Protein AF-A0A659UNL6-F1 (afdb_monomer_lite)

Foldseek 3Di:
DQKDFLQRLQVLLVVLADEAQWDWDRDPDNKIWIFGQAWAFKAFDVVLQVQLCVLDVQWHKDADDGRDTDGHGHTGMMIGRNDRIDHVVSSVSNSVSNNPHHGMYGDHDDDDDDDDDDDDDPPDDPVVD

Radius of gyration: 20.79 Å; chains: 1; bounding box: 42×23×72 Å

pLDDT: mean 93.24, std 6.54, range [58.19, 98.62]

Sequence (129 aa):
SDDLGEDAAAQTIAQSMTFGGIEARTAATGRFNLHAKAAGIFTVKAAVIDAINAVDPAITIATLAQHAAVEKGQMVATVKIIPFAVASSLVDAVMKICAGGEIFAVNAYRPVRVGVIQTVLPGTKPGVL

Structure (mmCIF, N/CA/C/O backbone):
data_AF-A0A659UNL6-F1
#
_entry.id   AF-A0A659UNL6-F1
#
loop_
_atom_site.group_PDB
_atom_site.id
_atom_site.type_symbol
_atom_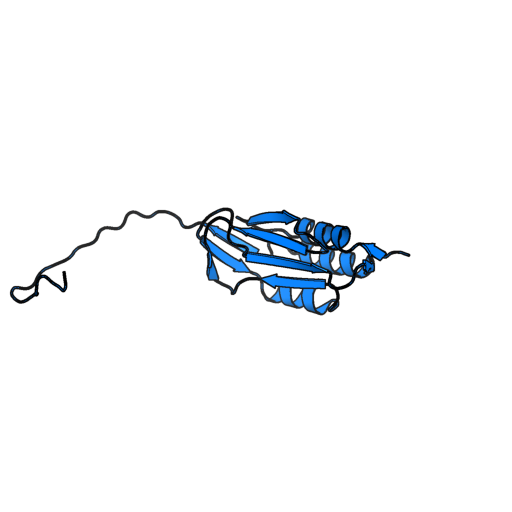site.label_atom_id
_atom_site.label_alt_id
_atom_site.label_comp_id
_atom_site.label_asym_id
_atom_site.label_entity_id
_atom_site.label_seq_id
_atom_site.pdbx_PDB_ins_code
_atom_site.Cartn_x
_atom_site.Cartn_y
_atom_site.Cartn_z
_atom_site.occupancy
_atom_site.B_iso_or_equiv
_atom_site.auth_seq_id
_atom_site.auth_comp_id
_atom_site.auth_asym_id
_atom_site.auth_atom_id
_atom_site.pdbx_PDB_model_num
ATOM 1 N N . SER A 1 1 ? 17.529 3.635 -26.234 1.00 58.19 1 SER A N 1
ATOM 2 C CA . SER A 1 1 ? 17.264 2.967 -24.950 1.00 58.19 1 SER A CA 1
ATOM 3 C C . SER A 1 1 ? 15.801 3.157 -24.664 1.00 58.19 1 SER A C 1
ATOM 5 O O . SER A 1 1 ? 15.390 4.310 -24.635 1.00 58.19 1 SER A O 1
ATOM 7 N N . ASP A 1 2 ? 15.047 2.075 -24.492 1.00 84.19 2 ASP A N 1
ATOM 8 C CA . ASP A 1 2 ? 13.631 2.111 -24.081 1.00 84.19 2 ASP A CA 1
ATOM 9 C C . ASP A 1 2 ? 13.505 2.010 -22.549 1.00 84.19 2 ASP A C 1
ATOM 11 O O . ASP A 1 2 ? 12.562 1.424 -22.015 1.00 84.19 2 ASP A O 1
ATOM 15 N N . ASP A 1 3 ? 14.484 2.550 -21.823 1.00 90.25 3 ASP A N 1
ATOM 16 C CA . ASP A 1 3 ? 14.513 2.525 -20.365 1.00 90.25 3 ASP A CA 1
ATOM 17 C C . ASP A 1 3 ? 13.831 3.772 -19.805 1.00 90.25 3 ASP A C 1
ATOM 19 O O . ASP A 1 3 ? 14.073 4.895 -20.257 1.00 90.25 3 ASP A O 1
ATOM 23 N N . LEU A 1 4 ? 12.998 3.571 -18.791 1.00 92.62 4 LEU A N 1
ATOM 24 C CA . LEU A 1 4 ? 12.401 4.631 -17.993 1.00 92.62 4 LEU A CA 1
ATOM 25 C C . LEU A 1 4 ? 13.270 4.878 -16.767 1.00 92.62 4 LEU A C 1
ATOM 27 O O . LEU A 1 4 ? 13.635 3.939 -16.060 1.00 92.62 4 LEU A O 1
ATOM 31 N N . GLY A 1 5 ? 13.559 6.149 -16.488 1.00 93.81 5 GLY A N 1
ATOM 32 C CA . GLY A 1 5 ? 14.188 6.539 -15.228 1.00 93.81 5 GLY A CA 1
ATOM 33 C C . GLY A 1 5 ? 13.329 6.136 -14.026 1.00 93.81 5 GLY A C 1
ATOM 34 O O . GLY A 1 5 ? 12.099 6.107 -14.117 1.00 93.81 5 GLY A O 1
ATOM 35 N N . GLU A 1 6 ? 13.975 5.845 -12.900 1.00 93.88 6 GLU A N 1
ATOM 36 C CA . GLU A 1 6 ? 13.346 5.303 -11.688 1.00 93.88 6 GLU A CA 1
ATOM 37 C C . GLU A 1 6 ? 12.124 6.098 -11.206 1.00 93.88 6 GLU A C 1
ATOM 39 O O . GLU A 1 6 ? 11.096 5.510 -10.874 1.00 93.88 6 GLU A O 1
ATOM 44 N N . ASP A 1 7 ? 12.193 7.430 -11.226 1.00 92.25 7 ASP A N 1
ATOM 45 C CA . ASP A 1 7 ? 11.098 8.292 -10.776 1.00 92.25 7 ASP A CA 1
ATOM 46 C C . ASP A 1 7 ? 9.894 8.204 -11.720 1.00 92.25 7 ASP A C 1
ATOM 48 O O . ASP A 1 7 ? 8.751 8.090 -11.271 1.00 92.25 7 ASP A O 1
ATOM 52 N N . ALA A 1 8 ? 10.154 8.201 -13.031 1.00 92.31 8 ALA A N 1
ATOM 53 C CA . ALA A 1 8 ? 9.118 8.082 -14.048 1.00 92.31 8 ALA A CA 1
ATOM 54 C C . ALA A 1 8 ? 8.445 6.706 -13.973 1.00 92.31 8 ALA A C 1
ATOM 56 O O . ALA A 1 8 ? 7.220 6.623 -13.934 1.00 92.31 8 ALA A O 1
ATOM 57 N N . ALA A 1 9 ? 9.230 5.632 -13.862 1.00 94.06 9 ALA A N 1
ATOM 58 C CA . ALA A 1 9 ? 8.706 4.279 -13.721 1.00 94.06 9 ALA A CA 1
ATOM 59 C C . ALA A 1 9 ? 7.881 4.110 -12.431 1.00 94.06 9 ALA A C 1
ATOM 61 O O . ALA A 1 9 ? 6.760 3.598 -12.485 1.00 94.06 9 ALA A O 1
ATOM 62 N N . ALA A 1 10 ? 8.377 4.590 -11.283 1.00 93.06 10 ALA A N 1
ATOM 63 C CA . ALA A 1 10 ? 7.652 4.526 -10.012 1.00 93.06 10 ALA A CA 1
ATOM 64 C C . ALA A 1 10 ? 6.315 5.279 -10.085 1.00 93.06 10 ALA A C 1
ATOM 66 O O . ALA A 1 10 ? 5.283 4.769 -9.639 1.00 93.06 10 ALA A O 1
ATOM 67 N N . GLN A 1 11 ? 6.328 6.480 -10.672 1.00 91.62 11 GLN A N 1
ATOM 68 C CA . GLN A 1 11 ? 5.140 7.307 -10.846 1.00 91.62 11 GLN A CA 1
ATOM 69 C C . GLN A 1 11 ? 4.117 6.640 -11.770 1.00 91.62 11 GLN A C 1
ATOM 71 O O . GLN A 1 11 ? 2.944 6.553 -11.404 1.00 91.62 11 GLN A O 1
ATOM 76 N N . THR A 1 12 ? 4.542 6.142 -12.932 1.00 93.44 12 THR A N 1
ATOM 77 C CA . THR A 1 12 ? 3.663 5.468 -13.898 1.00 93.44 12 THR A CA 1
ATOM 78 C C . THR A 1 12 ? 2.994 4.242 -13.282 1.00 93.44 12 THR A C 1
ATOM 80 O O . THR A 1 12 ? 1.774 4.085 -13.378 1.00 93.44 12 THR A O 1
ATOM 83 N N . ILE A 1 13 ? 3.760 3.408 -12.575 1.00 94.19 13 ILE A N 1
ATOM 84 C CA . ILE A 1 13 ? 3.222 2.235 -11.880 1.00 94.19 13 ILE A CA 1
ATOM 85 C C . ILE A 1 13 ? 2.203 2.662 -10.826 1.00 94.19 13 ILE A C 1
ATOM 87 O O . ILE A 1 13 ? 1.079 2.163 -10.835 1.00 94.19 13 ILE A O 1
ATOM 91 N N . ALA A 1 14 ? 2.546 3.614 -9.959 1.00 90.62 14 ALA A N 1
ATOM 92 C CA . ALA A 1 14 ? 1.646 4.056 -8.900 1.00 90.62 14 ALA A CA 1
ATOM 93 C C . ALA A 1 14 ? 0.346 4.678 -9.436 1.00 90.62 14 ALA A C 1
ATOM 95 O O . ALA A 1 14 ? -0.715 4.467 -8.853 1.00 90.62 14 ALA A O 1
ATOM 96 N N . GLN A 1 15 ? 0.405 5.405 -10.555 1.00 89.88 15 GLN A N 1
ATOM 97 C CA . GLN A 1 15 ? -0.773 5.988 -11.207 1.00 89.88 15 GLN A CA 1
ATOM 98 C C . GLN A 1 15 ? -1.673 4.942 -11.875 1.00 89.88 15 GLN A C 1
ATOM 100 O O . GLN A 1 15 ? -2.871 5.177 -12.010 1.00 89.88 15 GLN A O 1
ATOM 105 N N . SER A 1 16 ? -1.124 3.790 -12.271 1.00 92.38 16 SER A N 1
ATOM 106 C CA . SER A 1 16 ? -1.915 2.678 -12.816 1.00 92.38 16 SER A CA 1
ATOM 107 C C . SER A 1 16 ? -2.702 1.909 -11.746 1.00 92.38 16 SER A C 1
ATOM 109 O O . SER A 1 16 ? -3.639 1.181 -12.069 1.00 92.38 16 SER A O 1
ATOM 111 N N . MET A 1 17 ? -2.334 2.054 -10.470 1.00 93.12 17 MET A N 1
ATOM 112 C CA . MET A 1 17 ? -2.978 1.345 -9.368 1.00 93.12 17 MET A CA 1
ATOM 113 C C . MET A 1 17 ? -4.311 1.985 -8.998 1.00 93.12 17 MET A C 1
ATOM 115 O O . MET A 1 17 ? -4.414 3.194 -8.806 1.00 93.12 17 MET A O 1
ATOM 119 N N . THR A 1 18 ? -5.323 1.147 -8.793 1.00 91.75 18 THR A N 1
ATOM 120 C CA . THR A 1 18 ? -6.601 1.577 -8.220 1.00 91.75 18 THR A CA 1
ATOM 121 C C . THR A 1 18 ? -6.611 1.295 -6.718 1.00 91.75 18 THR A C 1
ATOM 123 O O . THR A 1 18 ? -6.369 0.160 -6.299 1.00 91.75 18 THR A O 1
ATOM 126 N N . PHE A 1 19 ? -6.898 2.314 -5.904 1.00 94.31 19 PHE A N 1
ATOM 127 C CA . PHE A 1 19 ? -6.941 2.203 -4.444 1.00 94.31 19 PHE A CA 1
ATOM 128 C C . PHE A 1 19 ? -7.945 3.159 -3.785 1.00 94.31 19 PHE A C 1
ATOM 130 O O . PHE A 1 19 ? -8.187 4.268 -4.267 1.00 94.31 19 PHE A O 1
ATOM 137 N N . GLY A 1 20 ? -8.497 2.742 -2.643 1.00 95.88 20 GLY A N 1
ATOM 138 C CA . GLY A 1 20 ? -9.491 3.487 -1.865 1.00 95.88 20 GLY A CA 1
ATOM 139 C C . GLY A 1 20 ? -8.940 4.053 -0.551 1.00 95.88 20 GLY A C 1
ATOM 140 O O . GLY A 1 20 ? -8.095 3.447 0.100 1.00 95.88 20 GLY A O 1
ATOM 141 N N . GLY A 1 21 ? -9.402 5.235 -0.128 1.00 96.50 21 GLY A N 1
ATOM 142 C CA . GLY A 1 21 ? -9.029 5.809 1.182 1.00 96.50 21 GLY A CA 1
ATOM 143 C C . GLY A 1 21 ? -7.540 6.158 1.349 1.00 96.50 21 GLY A C 1
ATOM 144 O O . GLY A 1 21 ? -7.085 6.420 2.461 1.00 96.50 21 GLY A O 1
ATOM 145 N N . ILE A 1 22 ? -6.786 6.188 0.249 1.00 96.81 22 ILE A N 1
ATOM 146 C CA . ILE A 1 22 ? -5.333 6.375 0.211 1.00 96.81 22 ILE A CA 1
ATOM 147 C C . ILE A 1 22 ? -4.991 7.606 -0.635 1.00 96.81 22 ILE A C 1
ATOM 149 O O . ILE A 1 22 ? -5.715 7.970 -1.568 1.00 96.81 22 ILE A O 1
ATOM 153 N N . GLU A 1 23 ? -3.915 8.292 -0.269 1.00 94.19 23 GLU A N 1
ATOM 154 C CA . GLU A 1 23 ? -3.290 9.365 -1.037 1.00 94.19 23 GLU A CA 1
ATOM 155 C C . GLU A 1 23 ? -1.895 8.951 -1.516 1.00 94.19 23 GLU A C 1
ATOM 157 O O . GLU A 1 23 ? -1.102 8.347 -0.795 1.00 94.19 23 GLU A O 1
ATOM 162 N N . ALA A 1 24 ? -1.615 9.307 -2.760 1.00 90.50 24 ALA A N 1
ATOM 163 C CA . ALA A 1 24 ? -0.365 9.065 -3.450 1.00 90.50 24 ALA A CA 1
ATOM 164 C C . ALA A 1 24 ? 0.580 10.257 -3.246 1.00 90.50 24 ALA A C 1
ATOM 166 O O . ALA A 1 24 ? 0.187 11.396 -3.503 1.00 90.50 24 ALA A O 1
ATOM 167 N N . ARG A 1 25 ? 1.813 10.016 -2.790 1.00 87.81 25 ARG A N 1
ATOM 168 C CA . ARG A 1 25 ? 2.846 11.048 -2.627 1.00 87.81 25 ARG A CA 1
ATOM 169 C C . ARG A 1 25 ? 4.149 10.580 -3.265 1.00 87.81 25 ARG A C 1
ATOM 171 O O . ARG A 1 25 ? 4.665 9.518 -2.913 1.00 87.81 25 ARG A O 1
ATOM 178 N N . THR A 1 26 ? 4.704 11.397 -4.156 1.00 76.25 26 THR A N 1
ATOM 179 C CA . THR A 1 26 ? 6.062 11.185 -4.666 1.00 76.25 26 THR A CA 1
ATOM 180 C C . THR A 1 26 ? 7.040 11.209 -3.494 1.00 76.25 26 THR A C 1
ATOM 182 O O . THR A 1 26 ? 7.001 12.127 -2.670 1.00 76.25 26 THR A O 1
ATOM 185 N N . ALA A 1 27 ? 7.892 10.193 -3.400 1.00 71.88 27 ALA A N 1
ATOM 186 C CA . ALA A 1 27 ? 9.039 10.190 -2.505 1.00 71.88 27 ALA A CA 1
ATOM 187 C C . ALA A 1 27 ? 10.309 10.435 -3.332 1.00 71.88 27 ALA A C 1
ATOM 189 O O . ALA A 1 27 ? 10.301 10.292 -4.550 1.00 71.88 27 ALA A O 1
ATOM 190 N N . ALA A 1 28 ? 11.397 10.854 -2.690 1.00 75.25 28 ALA A N 1
ATOM 191 C CA . ALA A 1 28 ? 12.664 11.024 -3.395 1.00 75.25 28 ALA A CA 1
ATOM 192 C C . ALA A 1 28 ? 13.208 9.672 -3.905 1.00 75.25 28 ALA A C 1
ATOM 194 O O . ALA A 1 28 ? 13.095 8.666 -3.197 1.00 75.25 28 ALA A O 1
ATOM 195 N N . THR A 1 29 ? 13.854 9.697 -5.078 1.00 78.56 29 THR A N 1
ATOM 196 C CA . THR A 1 29 ? 14.752 8.647 -5.600 1.00 78.56 29 THR A CA 1
ATOM 197 C C . THR A 1 29 ? 14.063 7.298 -5.843 1.00 78.56 29 THR A C 1
ATOM 199 O O . THR A 1 29 ? 14.185 6.366 -5.039 1.00 78.56 29 THR A O 1
ATOM 202 N N . GLY A 1 30 ? 13.289 7.199 -6.926 1.00 78.44 30 GLY A N 1
ATOM 203 C CA . GLY A 1 30 ? 12.718 5.941 -7.418 1.00 78.44 30 GLY A CA 1
ATOM 204 C C . GLY A 1 30 ? 11.615 5.359 -6.537 1.00 78.44 30 GLY A C 1
ATOM 205 O O . GLY A 1 30 ? 11.322 4.162 -6.611 1.00 78.44 30 GLY A O 1
ATOM 206 N N . ARG A 1 31 ? 11.022 6.178 -5.657 1.00 88.31 31 ARG A N 1
ATOM 207 C CA . ARG A 1 31 ? 10.013 5.745 -4.684 1.00 88.31 31 ARG A CA 1
ATOM 208 C C . ARG A 1 31 ? 8.709 6.500 -4.818 1.00 88.31 31 ARG A C 1
ATOM 210 O O . ARG A 1 31 ? 8.668 7.717 -4.984 1.00 88.31 31 ARG A O 1
ATOM 217 N N . PHE A 1 32 ? 7.624 5.773 -4.606 1.00 91.19 32 PHE A N 1
ATOM 218 C CA . PHE A 1 32 ? 6.294 6.351 -4.576 1.00 91.19 32 PHE A CA 1
ATOM 219 C C . PHE A 1 32 ? 5.509 5.809 -3.384 1.00 91.19 32 PHE A C 1
ATOM 221 O O . PHE A 1 32 ? 5.215 4.617 -3.310 1.00 91.19 32 PHE A O 1
ATOM 228 N N . ASN A 1 33 ? 5.196 6.680 -2.423 1.00 94.75 33 ASN A N 1
ATOM 229 C CA . ASN A 1 33 ? 4.629 6.287 -1.136 1.00 94.75 33 ASN A CA 1
ATOM 230 C C . ASN A 1 33 ? 3.124 6.543 -1.089 1.00 94.75 33 ASN A C 1
ATOM 232 O O . ASN A 1 33 ? 2.629 7.606 -1.473 1.00 94.75 33 ASN A O 1
ATOM 236 N N . LEU A 1 34 ? 2.400 5.584 -0.534 1.00 95.12 34 LEU A N 1
ATOM 237 C CA . LEU A 1 34 ? 0.951 5.597 -0.422 1.00 95.12 34 LEU A CA 1
ATOM 238 C C . LEU A 1 34 ? 0.575 5.717 1.053 1.00 95.12 34 LEU A C 1
ATOM 240 O O . LEU A 1 34 ? 1.011 4.908 1.874 1.00 95.12 34 LEU A O 1
ATOM 244 N N . HIS A 1 35 ? -0.209 6.738 1.393 1.00 97.06 35 HIS A N 1
ATOM 245 C CA . HIS A 1 35 ? -0.546 7.078 2.776 1.00 97.06 35 HIS A CA 1
ATOM 246 C C . HIS A 1 35 ? -2.051 7.018 3.025 1.00 97.06 35 HIS A C 1
ATOM 248 O O . HIS A 1 35 ? -2.859 7.323 2.148 1.00 97.06 35 HIS A O 1
ATOM 254 N N . ALA A 1 36 ? -2.440 6.644 4.239 1.00 98.19 36 ALA A N 1
ATOM 255 C CA . ALA A 1 36 ? -3.831 6.608 4.663 1.00 98.19 36 ALA A CA 1
ATOM 256 C C . ALA A 1 36 ? -4.430 8.025 4.749 1.00 98.19 36 ALA A C 1
ATOM 258 O O . ALA A 1 36 ? -3.885 8.898 5.425 1.00 98.19 36 ALA A O 1
ATOM 259 N N . LYS A 1 37 ? -5.598 8.262 4.138 1.00 97.94 37 LYS A N 1
ATOM 260 C CA . LYS A 1 37 ? -6.311 9.554 4.253 1.00 97.94 37 LYS A CA 1
ATOM 261 C C . LYS A 1 37 ? -7.002 9.747 5.609 1.00 97.94 37 LYS A C 1
ATOM 263 O O . LYS A 1 37 ? -7.301 10.880 5.989 1.00 97.94 37 LYS A O 1
ATOM 268 N N . ALA A 1 38 ? -7.266 8.657 6.325 1.00 97.94 38 ALA A N 1
ATOM 269 C CA . ALA A 1 38 ? -7.934 8.623 7.623 1.00 97.94 38 ALA A CA 1
ATOM 270 C C . ALA A 1 38 ? -7.482 7.394 8.426 1.00 97.94 38 ALA A C 1
ATOM 272 O O . ALA A 1 38 ? -6.934 6.457 7.849 1.00 97.94 38 ALA A O 1
ATOM 273 N N . ALA A 1 39 ? -7.750 7.388 9.734 1.00 98.25 39 ALA A N 1
ATOM 274 C CA . ALA A 1 39 ? -7.565 6.193 10.547 1.00 98.25 39 ALA A CA 1
ATOM 275 C C . ALA A 1 39 ? -8.576 5.101 10.152 1.00 98.25 39 ALA A C 1
ATOM 277 O O . ALA A 1 39 ? -9.745 5.398 9.871 1.00 98.25 39 ALA A O 1
ATOM 278 N N . GLY A 1 40 ? -8.139 3.844 10.117 1.00 98.31 40 GLY A N 1
ATOM 279 C CA . GLY A 1 40 ? -8.961 2.743 9.621 1.00 98.31 40 GLY A CA 1
ATOM 280 C C . GLY A 1 40 ? -8.242 1.401 9.556 1.00 98.31 40 GLY A C 1
ATOM 281 O O . GLY A 1 40 ? -7.216 1.202 10.203 1.00 98.31 40 GLY A O 1
ATOM 282 N N . ILE A 1 41 ? -8.787 0.491 8.749 1.00 98.44 41 ILE A N 1
ATOM 283 C CA . ILE A 1 41 ? -8.223 -0.840 8.491 1.00 98.44 41 ILE A CA 1
ATOM 284 C C . ILE A 1 41 ? -7.687 -0.917 7.061 1.00 98.44 41 ILE A C 1
ATOM 286 O O . ILE A 1 41 ? -8.434 -0.711 6.098 1.00 98.44 41 ILE A O 1
ATOM 290 N N . PHE A 1 42 ? -6.404 -1.245 6.924 1.00 98.62 42 PHE A N 1
ATOM 291 C CA . PHE A 1 42 ? -5.763 -1.497 5.637 1.00 98.62 42 PHE A CA 1
ATOM 292 C C . PHE A 1 42 ? -6.160 -2.868 5.076 1.00 98.62 42 PHE A C 1
ATOM 294 O O . PHE A 1 42 ? -6.202 -3.870 5.788 1.00 98.62 42 PHE A O 1
ATOM 301 N N . THR A 1 43 ? -6.440 -2.917 3.781 1.00 98.31 43 THR A N 1
ATOM 3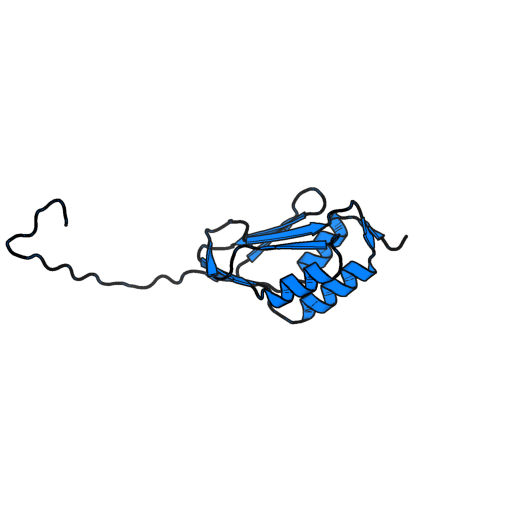02 C CA . THR A 1 43 ? -6.761 -4.135 3.029 1.00 98.31 43 THR A CA 1
ATOM 303 C C . THR A 1 43 ? -5.957 -4.149 1.741 1.00 98.31 43 THR A C 1
ATOM 305 O O . THR A 1 43 ? -5.766 -3.101 1.136 1.00 98.31 43 THR A O 1
ATOM 308 N N . VAL A 1 44 ? -5.492 -5.321 1.325 1.00 97.75 44 VAL A N 1
ATOM 309 C CA . VAL A 1 44 ? -4.634 -5.557 0.168 1.00 97.75 44 VAL A CA 1
ATOM 310 C C . VAL A 1 44 ? -4.923 -6.929 -0.440 1.00 97.75 44 VAL A C 1
ATOM 312 O O . VAL A 1 44 ? -5.108 -7.930 0.253 1.00 97.75 44 VAL A O 1
ATOM 315 N N . LYS A 1 45 ? -4.939 -6.998 -1.769 1.00 97.06 45 LYS A N 1
ATOM 316 C CA . LYS A 1 45 ? -4.959 -8.258 -2.513 1.00 97.06 45 LYS A CA 1
ATOM 317 C C . LYS A 1 45 ? -3.533 -8.788 -2.631 1.00 97.06 45 LYS A C 1
ATOM 319 O O . LYS A 1 45 ? -2.846 -8.486 -3.603 1.00 97.06 45 LYS A O 1
ATOM 324 N N . ALA A 1 46 ? -3.102 -9.587 -1.652 1.00 96.25 46 ALA A N 1
ATOM 325 C CA . ALA A 1 46 ? -1.744 -10.141 -1.599 1.00 96.25 46 ALA A CA 1
ATOM 326 C C . ALA A 1 46 ? -1.315 -10.795 -2.926 1.00 96.25 46 ALA A C 1
ATOM 328 O O . ALA A 1 46 ? -0.271 -10.449 -3.455 1.00 96.25 46 ALA A O 1
ATOM 329 N N . ALA A 1 47 ? -2.189 -11.596 -3.546 1.00 96.31 47 ALA A N 1
ATOM 330 C CA . ALA A 1 47 ? -1.906 -12.243 -4.830 1.00 96.31 47 ALA A CA 1
ATOM 331 C C . ALA A 1 47 ? -1.563 -11.264 -5.974 1.00 96.31 47 ALA A C 1
ATOM 333 O O . ALA A 1 47 ? -0.789 -11.609 -6.860 1.00 96.31 47 ALA A O 1
ATOM 334 N N . VAL A 1 48 ? -2.120 -10.046 -5.967 1.00 96.50 48 VAL A N 1
ATOM 335 C CA . VAL A 1 48 ? -1.789 -9.013 -6.964 1.00 96.50 48 VAL A CA 1
ATOM 336 C C . VAL A 1 48 ? -0.404 -8.431 -6.682 1.00 96.50 48 VAL A C 1
ATOM 338 O O . VAL A 1 48 ? 0.374 -8.237 -7.610 1.00 96.50 48 VAL A O 1
ATOM 341 N N . ILE A 1 49 ? -0.072 -8.196 -5.409 1.00 97.06 49 ILE A N 1
ATOM 342 C CA . ILE A 1 49 ? 1.262 -7.735 -4.997 1.00 97.06 49 ILE A CA 1
ATOM 343 C C . ILE A 1 49 ? 2.323 -8.786 -5.324 1.00 97.06 49 ILE A C 1
ATOM 345 O O . ILE A 1 49 ? 3.355 -8.447 -5.898 1.00 97.06 49 ILE A O 1
ATOM 349 N N . ASP A 1 50 ? 2.045 -10.053 -5.028 1.00 97.5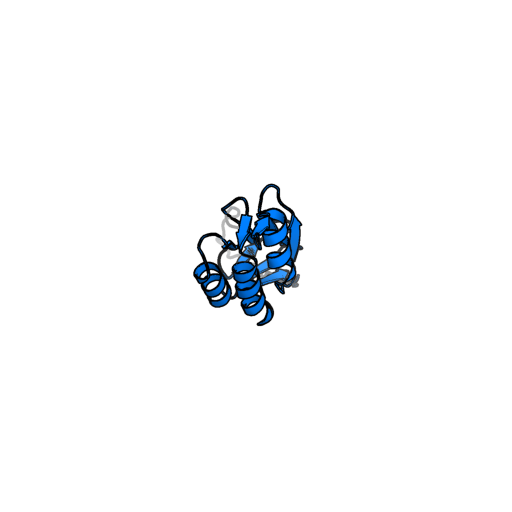0 50 ASP A N 1
ATOM 350 C CA . ASP A 1 50 ? 2.936 -11.171 -5.332 1.00 97.50 50 ASP A CA 1
ATOM 351 C C . ASP A 1 50 ? 3.144 -11.311 -6.844 1.00 97.50 50 ASP A C 1
ATOM 353 O O . ASP A 1 50 ? 4.276 -11.465 -7.294 1.00 97.50 50 ASP A O 1
ATOM 357 N N . ALA A 1 51 ? 2.078 -11.178 -7.643 1.00 97.00 51 ALA A N 1
ATOM 358 C CA . ALA A 1 51 ? 2.174 -11.202 -9.101 1.00 97.00 51 ALA A CA 1
ATOM 359 C C . ALA A 1 51 ? 3.032 -10.053 -9.651 1.00 97.00 51 ALA A C 1
ATOM 361 O O . ALA A 1 51 ? 3.815 -10.280 -10.568 1.00 97.00 51 ALA A O 1
ATOM 362 N N . ILE A 1 52 ? 2.919 -8.843 -9.090 1.00 96.81 52 ILE A N 1
ATOM 363 C CA . ILE A 1 52 ? 3.760 -7.703 -9.486 1.00 96.81 52 ILE A CA 1
ATOM 364 C C . ILE A 1 52 ? 5.221 -7.947 -9.096 1.00 96.81 52 ILE A C 1
ATOM 366 O O . ILE A 1 52 ? 6.105 -7.809 -9.936 1.00 96.81 52 ILE A O 1
ATOM 370 N N . ASN A 1 53 ? 5.479 -8.350 -7.852 1.00 97.88 53 ASN A N 1
ATOM 371 C CA . ASN A 1 53 ? 6.834 -8.602 -7.355 1.00 97.88 53 ASN A CA 1
ATOM 372 C C . ASN A 1 53 ? 7.516 -9.792 -8.055 1.00 97.88 53 ASN A C 1
ATOM 374 O O . ASN A 1 53 ? 8.741 -9.886 -8.046 1.00 97.88 53 ASN A O 1
ATOM 378 N N . ALA A 1 54 ? 6.743 -10.693 -8.667 1.00 97.94 54 ALA A N 1
ATOM 379 C CA . ALA A 1 54 ? 7.254 -11.798 -9.471 1.00 97.94 54 ALA A CA 1
ATOM 380 C C . ALA A 1 54 ? 7.643 -11.399 -10.908 1.00 97.94 54 ALA A C 1
ATOM 382 O O . ALA A 1 54 ? 8.270 -12.210 -11.588 1.00 97.94 54 ALA A O 1
ATOM 383 N N . VAL A 1 55 ? 7.283 -10.196 -11.383 1.00 97.50 55 VAL A N 1
ATOM 384 C CA . VAL A 1 55 ? 7.631 -9.733 -12.740 1.00 97.50 55 VAL A CA 1
ATOM 385 C C . VAL A 1 55 ? 9.142 -9.579 -12.885 1.00 97.50 55 VAL A C 1
ATOM 387 O O . VAL A 1 55 ? 9.729 -10.169 -13.788 1.00 97.50 55 VAL A O 1
ATOM 390 N N . ASP A 1 56 ? 9.760 -8.783 -12.012 1.00 97.94 56 ASP A N 1
ATOM 391 C CA . ASP A 1 56 ? 11.204 -8.553 -11.996 1.00 97.94 56 ASP A CA 1
ATOM 392 C C . ASP A 1 56 ? 11.622 -7.931 -10.649 1.00 97.94 56 ASP A C 1
ATOM 394 O O . ASP A 1 56 ? 10.942 -7.015 -10.176 1.00 97.94 56 ASP A O 1
ATOM 398 N N . PRO A 1 57 ? 12.739 -8.356 -10.028 1.00 95.38 57 PRO A N 1
ATOM 399 C CA . PRO A 1 57 ? 13.214 -7.781 -8.768 1.00 95.38 57 PRO A CA 1
ATOM 400 C C . PRO A 1 57 ? 13.550 -6.280 -8.842 1.00 95.38 57 PRO A C 1
ATOM 402 O O . PRO A 1 57 ? 13.654 -5.642 -7.796 1.00 95.38 57 PRO A O 1
ATOM 405 N N . ALA A 1 58 ? 13.713 -5.688 -10.028 1.00 96.06 58 ALA A N 1
ATOM 406 C CA . ALA A 1 58 ? 13.899 -4.249 -10.207 1.00 96.06 58 ALA A CA 1
ATOM 407 C C . ALA A 1 58 ? 12.676 -3.422 -9.778 1.00 96.06 58 ALA A C 1
ATOM 409 O O . ALA A 1 58 ? 12.838 -2.242 -9.456 1.00 96.06 58 ALA A O 1
ATOM 410 N N . ILE A 1 59 ? 11.478 -4.017 -9.763 1.00 96.88 59 ILE A N 1
ATOM 411 C CA . ILE A 1 59 ? 10.223 -3.371 -9.375 1.00 96.88 59 ILE A CA 1
ATOM 412 C C . ILE A 1 59 ? 9.692 -4.084 -8.135 1.00 96.88 59 ILE A C 1
ATOM 414 O O . ILE A 1 59 ? 9.403 -5.275 -8.159 1.00 96.88 59 ILE A O 1
ATOM 418 N N . THR A 1 60 ? 9.537 -3.364 -7.028 1.00 96.38 60 THR A N 1
ATOM 419 C CA . THR A 1 60 ? 9.027 -3.956 -5.786 1.00 96.38 60 THR A CA 1
ATOM 420 C C . THR A 1 60 ? 7.935 -3.096 -5.178 1.00 96.38 60 THR A C 1
ATOM 422 O O . THR A 1 60 ? 8.076 -1.878 -5.056 1.00 96.38 60 THR A O 1
ATOM 425 N N . ILE A 1 61 ? 6.866 -3.747 -4.731 1.00 96.38 61 ILE A N 1
ATOM 426 C CA . ILE A 1 61 ? 5.826 -3.155 -3.899 1.00 96.38 61 ILE A CA 1
ATOM 427 C C . ILE A 1 61 ? 5.889 -3.791 -2.518 1.00 96.38 61 ILE A C 1
ATOM 429 O O . ILE A 1 61 ? 5.785 -5.010 -2.367 1.00 96.38 61 ILE A O 1
ATOM 433 N N . ALA A 1 62 ? 6.013 -2.942 -1.504 1.00 96.19 62 ALA A N 1
ATOM 434 C CA . ALA A 1 62 ? 5.886 -3.330 -0.108 1.00 96.19 62 ALA A CA 1
ATOM 435 C C . ALA A 1 62 ? 4.620 -2.705 0.480 1.00 96.19 62 ALA A C 1
ATOM 437 O O . ALA A 1 62 ? 4.288 -1.559 0.173 1.00 96.19 62 ALA A O 1
ATOM 438 N N . THR A 1 63 ? 3.917 -3.450 1.330 1.00 97.75 63 THR A N 1
ATOM 439 C CA . THR A 1 63 ? 2.660 -3.018 1.958 1.00 97.75 63 THR A CA 1
ATOM 440 C C . THR A 1 63 ? 2.645 -3.391 3.440 1.00 97.75 63 THR A C 1
ATOM 442 O O . THR A 1 63 ? 3.423 -4.242 3.877 1.00 97.75 63 THR A O 1
ATOM 445 N N . LEU A 1 64 ? 1.781 -2.748 4.228 1.00 98.25 64 LEU A N 1
ATOM 446 C CA . LEU A 1 64 ? 1.446 -3.234 5.567 1.00 98.25 64 LEU A CA 1
ATOM 447 C C . LEU A 1 64 ? 0.712 -4.580 5.490 1.00 98.25 64 LEU A C 1
ATOM 449 O O . LEU A 1 64 ? 0.172 -4.962 4.455 1.00 98.25 64 LEU A O 1
ATOM 453 N N . ALA A 1 65 ? 0.657 -5.292 6.616 1.00 97.75 65 ALA A N 1
ATOM 454 C CA . ALA A 1 65 ? -0.080 -6.546 6.697 1.00 97.75 65 ALA A CA 1
ATOM 455 C C . ALA A 1 65 ? -1.583 -6.347 6.424 1.00 97.75 65 ALA A C 1
ATOM 457 O O . ALA A 1 65 ? -2.174 -5.322 6.780 1.00 97.75 65 ALA A O 1
ATOM 458 N N . GLN A 1 66 ? -2.212 -7.368 5.839 1.00 97.81 66 GLN A N 1
ATOM 459 C CA . GLN A 1 66 ? -3.661 -7.425 5.667 1.00 97.81 66 GLN A CA 1
ATOM 460 C C . GLN A 1 66 ? -4.370 -7.190 7.009 1.00 97.81 66 GLN A C 1
ATOM 462 O O . GLN A 1 66 ? -4.041 -7.824 8.010 1.00 97.81 66 GLN A O 1
ATOM 467 N N . HIS A 1 67 ? -5.365 -6.302 7.014 1.00 98.19 67 HIS A N 1
ATOM 468 C CA . HIS A 1 67 ? -6.134 -5.889 8.192 1.00 98.19 67 HIS A CA 1
ATOM 469 C C . HIS A 1 67 ? -5.346 -5.124 9.267 1.00 98.19 67 HIS A C 1
ATOM 471 O O . HIS A 1 67 ? -5.819 -5.002 10.397 1.00 98.19 67 HIS A O 1
ATOM 477 N N . ALA A 1 68 ? -4.178 -4.566 8.939 1.00 98.44 68 ALA A N 1
ATOM 478 C CA . ALA A 1 68 ? -3.479 -3.675 9.856 1.00 98.44 68 ALA A CA 1
ATOM 479 C C . ALA A 1 68 ? -4.338 -2.441 10.190 1.00 98.44 68 ALA A C 1
ATOM 481 O O . ALA A 1 68 ? -4.894 -1.795 9.297 1.00 98.44 68 ALA A O 1
ATOM 482 N N . ALA A 1 69 ? -4.416 -2.099 11.477 1.00 98.44 69 ALA A N 1
ATOM 483 C CA . ALA A 1 69 ? -4.926 -0.805 11.909 1.00 98.44 69 ALA A CA 1
ATOM 484 C C . ALA A 1 69 ? -3.931 0.291 11.511 1.00 98.44 69 ALA A C 1
ATOM 486 O O . ALA A 1 69 ? -2.721 0.130 11.690 1.00 98.44 69 ALA A O 1
ATOM 487 N N . VAL A 1 70 ? -4.443 1.389 10.961 1.00 98.50 70 VAL A N 1
ATOM 488 C CA . VAL A 1 70 ? -3.629 2.515 10.499 1.00 98.50 70 VAL A CA 1
ATOM 489 C C . VAL A 1 70 ? -4.170 3.837 11.011 1.00 98.50 70 VAL A C 1
ATOM 491 O O . VAL A 1 70 ? -5.381 4.003 11.169 1.00 98.50 70 VAL A O 1
ATOM 494 N N . GLU A 1 71 ? -3.265 4.786 11.214 1.00 98.44 71 GLU A N 1
ATOM 495 C CA . GLU A 1 71 ? -3.574 6.176 11.536 1.00 98.44 71 GLU A CA 1
ATOM 496 C C . GLU A 1 71 ? -3.638 7.051 10.280 1.00 98.44 71 GLU A C 1
ATOM 498 O O . GLU A 1 71 ? -3.061 6.738 9.234 1.00 98.44 71 GLU A O 1
ATOM 503 N N . LYS A 1 72 ? -4.307 8.205 10.383 1.00 97.88 72 LYS A N 1
ATOM 504 C CA . LYS A 1 72 ? -4.290 9.206 9.307 1.00 97.88 72 LYS A CA 1
ATOM 505 C C . LYS A 1 72 ? -2.850 9.638 9.006 1.00 97.88 72 LYS A C 1
ATOM 507 O O . LYS A 1 72 ? -2.120 10.048 9.901 1.00 97.88 72 LYS A O 1
ATOM 512 N N . GLY A 1 73 ? -2.478 9.621 7.729 1.00 97.31 73 GLY A N 1
ATOM 513 C CA . GLY A 1 73 ? -1.151 10.000 7.248 1.00 97.31 73 GLY A CA 1
ATOM 514 C C . GLY A 1 73 ? -0.097 8.899 7.377 1.00 97.31 73 GLY A C 1
ATOM 515 O O . GLY A 1 73 ? 1.033 9.110 6.948 1.00 97.31 73 GLY A O 1
ATOM 516 N N . GLN A 1 74 ? -0.434 7.724 7.917 1.00 98.06 74 GLN A N 1
ATOM 517 C CA . GLN A 1 74 ? 0.494 6.597 7.979 1.00 98.06 74 GLN A CA 1
ATOM 518 C C . GLN A 1 74 ? 0.777 6.048 6.575 1.00 98.06 74 GLN A C 1
ATOM 520 O O . GLN A 1 74 ? -0.145 5.869 5.778 1.00 98.06 74 GLN A O 1
ATOM 525 N N . MET A 1 75 ? 2.044 5.756 6.271 1.00 97.25 75 MET A N 1
ATOM 526 C CA . MET A 1 75 ? 2.426 5.066 5.037 1.00 97.25 75 MET A CA 1
ATOM 527 C C . MET A 1 75 ? 1.953 3.610 5.093 1.00 97.25 75 MET A C 1
ATOM 529 O O . MET A 1 75 ? 2.310 2.876 6.014 1.00 97.25 75 MET A O 1
ATOM 533 N N . VAL A 1 76 ? 1.157 3.202 4.106 1.00 97.88 76 VAL A N 1
ATOM 534 C CA . VAL A 1 76 ? 0.545 1.865 4.038 1.00 97.88 76 VAL A CA 1
ATOM 535 C C . VAL A 1 76 ? 1.132 0.989 2.937 1.00 97.88 76 VAL A C 1
ATOM 537 O O . VAL A 1 76 ? 1.066 -0.235 3.027 1.00 97.88 76 VAL A O 1
ATOM 540 N N . ALA A 1 77 ? 1.722 1.605 1.913 1.00 97.06 77 ALA A N 1
ATOM 541 C CA . ALA A 1 77 ? 2.398 0.916 0.825 1.00 97.06 77 ALA A CA 1
ATOM 542 C C . ALA A 1 77 ? 3.436 1.822 0.149 1.00 97.06 77 ALA A C 1
ATOM 544 O O . ALA A 1 77 ? 3.374 3.049 0.259 1.00 97.06 77 ALA A O 1
ATOM 545 N N . THR A 1 78 ? 4.391 1.221 -0.556 1.00 96.00 78 THR A N 1
ATOM 546 C CA . THR A 1 78 ? 5.394 1.935 -1.351 1.00 96.00 78 THR A CA 1
ATOM 547 C C . THR A 1 78 ? 5.750 1.143 -2.602 1.00 96.00 78 THR A C 1
ATOM 549 O O . THR A 1 78 ? 5.866 -0.082 -2.550 1.00 96.00 78 THR A O 1
ATOM 552 N N . VAL A 1 79 ? 5.914 1.852 -3.716 1.00 95.38 79 VAL A N 1
ATOM 553 C CA . VAL A 1 79 ? 6.516 1.343 -4.950 1.00 95.38 79 VAL A CA 1
ATOM 554 C C . VAL A 1 79 ? 7.977 1.760 -4.951 1.00 95.38 79 VAL A C 1
ATOM 556 O O . VAL A 1 79 ? 8.283 2.927 -4.696 1.00 95.38 79 VAL A O 1
ATOM 559 N N . LYS A 1 80 ? 8.873 0.825 -5.252 1.00 94.56 80 LYS A N 1
ATOM 560 C CA . LYS A 1 80 ? 10.304 1.071 -5.370 1.00 94.56 80 LYS A CA 1
ATOM 561 C C . LYS A 1 80 ? 10.814 0.526 -6.694 1.00 94.56 80 LYS A C 1
ATOM 563 O O . LYS A 1 80 ? 10.693 -0.670 -6.954 1.00 94.56 80 LYS A O 1
ATOM 568 N N . ILE A 1 81 ? 11.431 1.400 -7.475 1.00 95.94 81 ILE A N 1
ATOM 569 C CA . ILE A 1 81 ? 12.335 1.007 -8.549 1.00 95.94 81 ILE A CA 1
ATOM 570 C C . ILE A 1 81 ? 13.728 0.932 -7.925 1.00 95.94 81 ILE A C 1
ATOM 572 O O . ILE A 1 81 ? 14.179 1.873 -7.274 1.00 95.94 81 ILE A O 1
ATOM 576 N N . ILE A 1 82 ? 14.347 -0.245 -7.977 1.00 93.50 82 ILE A N 1
ATOM 577 C CA . ILE A 1 82 ? 15.631 -0.506 -7.313 1.00 93.50 82 ILE A CA 1
ATOM 578 C C . ILE A 1 82 ? 16.829 0.038 -8.115 1.00 93.50 82 ILE A C 1
ATOM 580 O O . ILE A 1 82 ? 17.701 0.643 -7.486 1.00 93.50 82 ILE A O 1
ATOM 584 N N . PRO A 1 83 ? 16.925 -0.170 -9.445 1.00 94.12 83 PRO A N 1
ATOM 585 C CA . PRO A 1 83 ? 17.952 0.464 -10.273 1.00 94.12 83 PRO A CA 1
ATOM 586 C C . PRO A 1 83 ? 17.557 1.889 -10.697 1.00 94.12 83 PRO A C 1
ATOM 588 O O . PRO A 1 83 ? 16.384 2.234 -10.695 1.00 94.12 83 PRO A O 1
ATOM 591 N N . PHE A 1 84 ? 18.525 2.680 -11.176 1.00 93.31 84 PHE A N 1
ATOM 592 C CA . PHE A 1 84 ? 18.275 4.048 -11.667 1.00 93.31 84 PHE A CA 1
ATOM 593 C C . PHE A 1 84 ? 17.345 4.132 -12.886 1.00 93.31 84 PHE A C 1
ATOM 595 O O . PHE A 1 84 ? 16.777 5.189 -13.166 1.00 93.31 84 PHE A O 1
ATOM 602 N N . ALA A 1 85 ? 17.215 3.040 -13.638 1.00 93.19 85 ALA A N 1
ATOM 603 C CA . ALA A 1 85 ? 16.297 2.923 -14.757 1.00 93.19 85 ALA A CA 1
ATOM 604 C C . ALA A 1 85 ? 15.847 1.469 -14.930 1.00 93.19 85 ALA A C 1
ATOM 606 O O . ALA A 1 85 ? 16.569 0.539 -14.562 1.00 93.19 85 ALA A O 1
ATOM 607 N N . VAL A 1 86 ? 14.661 1.282 -15.501 1.00 95.56 86 VAL A N 1
ATOM 608 C CA . VAL A 1 86 ? 14.051 -0.025 -15.765 1.00 95.56 86 VAL A CA 1
ATOM 609 C C . VAL A 1 86 ? 13.459 -0.048 -17.173 1.00 95.56 86 VAL A C 1
ATOM 611 O O . VAL A 1 86 ? 12.984 0.974 -17.667 1.00 95.56 86 VAL A O 1
ATOM 614 N N . ALA A 1 87 ? 13.471 -1.209 -17.826 1.00 96.81 87 ALA A N 1
ATOM 615 C CA . ALA A 1 87 ? 12.914 -1.356 -19.166 1.00 96.81 87 ALA A CA 1
ATOM 616 C C . ALA A 1 87 ? 11.411 -1.022 -19.188 1.00 96.81 87 ALA A C 1
ATOM 618 O O . ALA A 1 87 ? 10.647 -1.514 -18.351 1.00 96.81 87 ALA A O 1
ATOM 619 N N . SER A 1 88 ? 10.966 -0.247 -20.183 1.00 95.62 88 SER A N 1
ATOM 620 C CA . SER A 1 88 ? 9.550 0.141 -20.321 1.00 95.62 88 SER A CA 1
ATOM 621 C C . SER A 1 88 ? 8.610 -1.065 -20.409 1.00 95.62 88 SER A C 1
ATOM 623 O O . SER A 1 88 ? 7.515 -1.041 -19.857 1.00 95.62 88 SER A O 1
ATOM 625 N N . SER A 1 89 ? 9.071 -2.169 -21.002 1.00 96.56 89 SER A N 1
ATOM 626 C CA . SER A 1 89 ? 8.307 -3.417 -21.094 1.00 96.56 89 SER A CA 1
ATOM 627 C C . SER A 1 89 ? 7.967 -4.038 -19.732 1.00 96.56 89 SER A C 1
ATOM 629 O O . SER A 1 89 ? 6.911 -4.661 -19.597 1.00 96.56 89 SER A O 1
ATOM 631 N N . LEU A 1 90 ? 8.821 -3.861 -18.715 1.00 97.19 90 LEU A N 1
ATOM 632 C CA . LEU A 1 90 ? 8.551 -4.324 -17.350 1.00 97.19 90 LEU A CA 1
ATOM 633 C C . LEU A 1 90 ? 7.476 -3.459 -16.686 1.00 97.19 90 LEU A C 1
ATOM 635 O O . LEU A 1 90 ? 6.565 -3.988 -16.049 1.00 97.19 90 LEU A O 1
ATOM 639 N N . VAL A 1 91 ? 7.533 -2.140 -16.894 1.00 96.38 91 VAL A N 1
ATOM 640 C CA . VAL A 1 91 ? 6.497 -1.205 -16.427 1.00 96.38 91 VAL A CA 1
ATOM 641 C C . VAL A 1 91 ? 5.148 -1.550 -17.064 1.00 96.38 91 VAL A C 1
ATOM 643 O O . VAL A 1 91 ? 4.158 -1.699 -16.347 1.00 96.38 91 VAL A O 1
ATOM 646 N N . ASP A 1 92 ? 5.116 -1.790 -18.376 1.00 96.44 92 ASP A N 1
ATOM 647 C CA . ASP A 1 92 ? 3.903 -2.187 -19.100 1.00 96.44 92 ASP A CA 1
ATOM 648 C C . ASP A 1 92 ? 3.312 -3.507 -18.581 1.00 96.44 92 ASP A C 1
ATOM 650 O O . ASP A 1 92 ? 2.089 -3.657 -18.484 1.00 96.44 92 ASP A O 1
ATOM 654 N N . ALA A 1 93 ? 4.161 -4.484 -18.246 1.00 97.00 93 ALA A N 1
ATOM 655 C CA . ALA A 1 93 ? 3.723 -5.753 -17.670 1.00 97.00 93 ALA A CA 1
ATOM 656 C C . ALA A 1 93 ? 3.050 -5.548 -16.304 1.00 97.00 93 ALA A C 1
ATOM 658 O O . ALA A 1 93 ? 1.964 -6.083 -16.068 1.00 97.00 93 ALA A O 1
ATOM 659 N N . VAL A 1 94 ? 3.639 -4.718 -15.439 1.00 97.12 94 VAL A N 1
ATOM 660 C CA . VAL A 1 94 ? 3.062 -4.370 -14.132 1.00 97.12 94 VAL A CA 1
ATOM 661 C C . VAL A 1 94 ? 1.745 -3.609 -14.290 1.00 97.12 94 VAL A C 1
ATOM 663 O O . VAL A 1 94 ? 0.763 -3.943 -13.626 1.00 97.12 94 VAL A O 1
ATOM 666 N N . MET A 1 95 ? 1.666 -2.649 -15.213 1.00 96.00 95 MET A N 1
ATOM 667 C CA . MET A 1 95 ? 0.434 -1.893 -15.475 1.00 96.00 95 MET A CA 1
ATOM 668 C C . MET A 1 95 ? -0.734 -2.791 -15.900 1.00 96.00 95 MET A C 1
ATOM 670 O O . MET A 1 95 ? -1.870 -2.569 -15.477 1.00 96.00 95 MET A O 1
ATOM 674 N N . LYS A 1 96 ? -0.473 -3.836 -16.696 1.00 96.06 96 LYS A N 1
ATOM 675 C CA . LYS A 1 96 ? -1.501 -4.821 -17.076 1.00 96.06 96 LYS A CA 1
ATOM 676 C C . LYS A 1 96 ? -2.052 -5.575 -15.866 1.00 96.06 96 LYS A C 1
ATOM 678 O O . LYS A 1 96 ? -3.249 -5.842 -15.826 1.00 96.06 96 LYS A O 1
ATOM 683 N N . ILE A 1 97 ? -1.209 -5.886 -14.881 1.00 95.75 97 ILE A N 1
ATOM 684 C CA . ILE A 1 97 ? -1.643 -6.521 -13.628 1.00 95.75 97 ILE A CA 1
ATOM 685 C C . ILE A 1 97 ? -2.504 -5.543 -12.811 1.00 95.75 97 ILE A C 1
ATOM 687 O O . ILE A 1 97 ? -3.572 -5.917 -12.321 1.00 95.75 97 ILE A O 1
ATOM 691 N N . CYS A 1 98 ? -2.092 -4.274 -12.721 1.00 94.00 98 CYS A N 1
ATOM 692 C CA . CYS A 1 98 ? -2.827 -3.226 -12.003 1.00 94.00 98 CYS A CA 1
ATOM 693 C C . CYS A 1 98 ? -4.235 -2.958 -12.565 1.00 94.00 98 CYS A C 1
ATOM 695 O O . CYS A 1 98 ? -5.126 -2.551 -11.819 1.00 94.00 98 CYS A O 1
ATOM 697 N N . ALA A 1 99 ? -4.469 -3.224 -13.854 1.00 91.19 99 ALA A N 1
ATOM 698 C CA . ALA A 1 99 ? -5.762 -3.013 -14.507 1.00 91.19 99 ALA A CA 1
ATOM 699 C C . ALA A 1 99 ? -6.895 -3.927 -13.984 1.00 91.19 99 ALA A C 1
ATOM 701 O O . ALA A 1 99 ? -8.064 -3.691 -14.288 1.00 91.19 99 ALA A O 1
ATOM 702 N N . GLY A 1 100 ? -6.581 -4.949 -13.177 1.00 86.56 100 GLY A N 1
ATOM 703 C CA . GLY A 1 100 ? -7.544 -5.907 -12.614 1.00 86.56 100 GLY A CA 1
ATOM 704 C C . GLY A 1 100 ? -8.469 -5.369 -11.506 1.00 86.56 100 GLY A C 1
ATOM 705 O O . GLY A 1 100 ? -9.242 -6.141 -10.933 1.00 86.56 100 GLY A O 1
ATOM 706 N N . GLY A 1 101 ? -8.403 -4.074 -11.179 1.00 89.50 101 GLY A N 1
ATOM 707 C CA . GLY A 1 101 ? -9.278 -3.397 -10.214 1.00 89.50 101 GLY A CA 1
ATOM 708 C C . GLY A 1 101 ? -8.564 -2.960 -8.932 1.00 89.50 101 GLY A C 1
ATOM 709 O O . GLY A 1 101 ? -7.347 -2.812 -8.903 1.00 89.50 101 GLY A O 1
ATOM 710 N N . GLU A 1 102 ? -9.325 -2.728 -7.856 1.00 94.19 102 GLU A N 1
ATOM 711 C CA . GLU A 1 102 ? -8.766 -2.217 -6.594 1.00 94.19 102 GLU A CA 1
ATOM 712 C C . GLU A 1 102 ? -7.737 -3.191 -5.994 1.00 94.19 102 GLU A C 1
ATOM 714 O O . GLU A 1 102 ? -8.060 -4.361 -5.771 1.00 94.19 102 GLU A O 1
ATOM 719 N N . ILE A 1 103 ? -6.512 -2.719 -5.747 1.00 95.81 103 ILE A N 1
ATOM 720 C CA . ILE A 1 103 ? -5.396 -3.529 -5.224 1.00 95.81 103 ILE A CA 1
ATOM 721 C C . ILE A 1 103 ? -5.352 -3.464 -3.699 1.00 95.81 103 ILE A C 1
ATOM 723 O O . ILE A 1 103 ? -5.176 -4.487 -3.037 1.00 95.81 103 ILE A O 1
ATOM 727 N N . PHE A 1 104 ? -5.523 -2.270 -3.137 1.00 95.56 104 PHE A N 1
ATOM 728 C CA . PHE A 1 104 ? -5.562 -2.044 -1.698 1.00 95.56 104 PHE A CA 1
ATOM 729 C C . PHE A 1 104 ? -6.435 -0.840 -1.343 1.00 95.56 104 PHE A C 1
ATOM 731 O O . PHE A 1 104 ? -6.669 0.048 -2.163 1.00 95.56 104 PHE A O 1
ATOM 738 N N . ALA A 1 105 ? -6.897 -0.798 -0.098 1.00 97.75 105 ALA A N 1
ATOM 739 C CA . ALA A 1 105 ? -7.706 0.288 0.431 1.00 97.75 105 ALA A CA 1
ATOM 740 C C . ALA A 1 105 ? -7.478 0.497 1.930 1.00 97.75 105 ALA A C 1
ATOM 742 O O . ALA A 1 105 ? -7.164 -0.444 2.662 1.00 97.75 105 ALA A O 1
ATOM 743 N N . VAL A 1 106 ? -7.704 1.726 2.397 1.00 98.56 106 VAL A N 1
ATOM 744 C CA . VAL A 1 106 ? -7.897 2.034 3.820 1.00 98.56 106 VAL A CA 1
ATOM 745 C C . VAL A 1 106 ? -9.381 2.260 4.079 1.00 98.56 106 VAL A C 1
ATOM 747 O O . VAL A 1 106 ? -9.977 3.235 3.615 1.00 98.56 106 VAL A O 1
ATOM 750 N N . ASN A 1 107 ? -9.971 1.360 4.858 1.00 98.12 107 ASN A N 1
ATOM 751 C CA . ASN A 1 107 ? -11.369 1.410 5.261 1.00 98.12 107 ASN A CA 1
ATOM 752 C C . ASN A 1 107 ? -11.487 2.236 6.540 1.00 98.12 107 ASN A C 1
ATOM 754 O O . ASN A 1 107 ? -11.173 1.748 7.625 1.00 98.12 107 ASN A O 1
ATOM 758 N N . ALA A 1 108 ? -11.900 3.497 6.402 1.00 97.88 108 ALA A N 1
ATOM 759 C CA . ALA A 1 108 ? -11.993 4.420 7.528 1.00 97.88 108 ALA A CA 1
ATOM 760 C C . ALA A 1 108 ? -12.926 3.890 8.628 1.00 97.88 108 ALA A C 1
ATOM 762 O O . ALA A 1 108 ? -14.009 3.364 8.339 1.00 97.88 108 ALA A O 1
ATOM 763 N N . TYR A 1 109 ? -12.530 4.073 9.889 1.00 97.25 109 TYR A N 1
ATOM 764 C CA . TYR A 1 109 ? -13.402 3.752 11.014 1.00 97.25 109 TYR A CA 1
ATOM 765 C C . TYR A 1 109 ? -14.690 4.568 10.949 1.00 97.25 109 TYR A C 1
ATOM 767 O O . TYR A 1 109 ? -14.686 5.766 10.655 1.00 97.25 109 TYR A O 1
ATOM 775 N N . ARG A 1 110 ? -15.808 3.911 11.260 1.00 94.50 110 ARG A N 1
ATOM 776 C CA . ARG A 1 110 ? -17.108 4.569 11.372 1.00 94.50 110 ARG A CA 1
ATOM 777 C C . ARG A 1 110 ? -17.426 4.763 12.851 1.00 94.50 110 ARG A C 1
ATOM 779 O O . ARG A 1 110 ? -17.444 3.770 13.578 1.00 94.50 110 ARG A O 1
ATOM 786 N N . PRO A 1 111 ? -17.677 5.999 13.313 1.00 91.19 111 PRO A N 1
ATOM 787 C CA . PRO A 1 111 ? -18.089 6.219 14.688 1.00 91.19 111 PRO A CA 1
ATOM 788 C C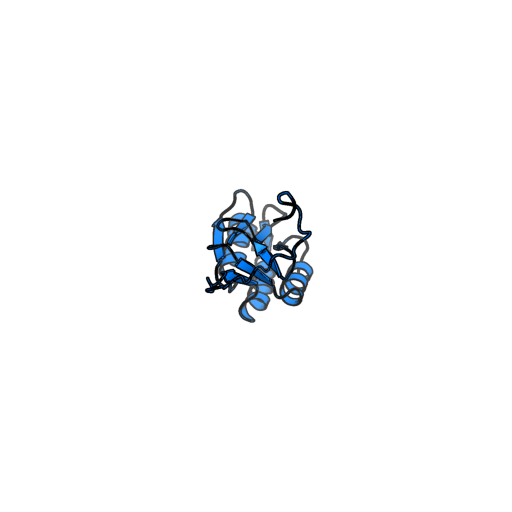 . PRO A 1 111 ? -19.427 5.518 14.931 1.00 91.19 111 PRO A C 1
ATOM 790 O O . PRO A 1 111 ? -20.371 5.656 14.151 1.00 91.19 111 PRO A O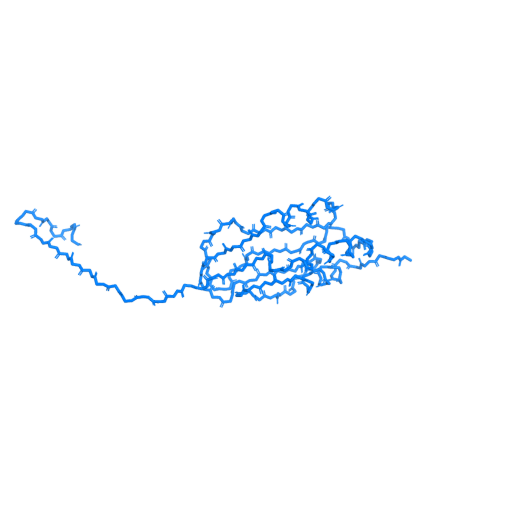 1
ATOM 793 N N . VAL A 1 112 ? -19.503 4.767 16.024 1.00 93.62 112 VAL A N 1
ATOM 794 C CA . VAL A 1 112 ? -20.724 4.102 16.481 1.00 93.62 112 VAL A CA 1
ATOM 795 C C . VAL A 1 112 ? -21.049 4.562 17.893 1.00 93.62 112 VAL A C 1
ATOM 797 O O . VAL A 1 112 ? -20.157 4.836 18.694 1.00 93.62 112 VAL A O 1
ATOM 800 N N . ARG A 1 113 ? -22.341 4.669 18.205 1.00 94.69 113 ARG A N 1
ATOM 801 C CA . ARG A 1 113 ? -22.786 4.960 19.570 1.00 94.69 113 ARG A CA 1
ATOM 802 C C . ARG A 1 113 ? -22.766 3.664 20.367 1.00 94.69 113 ARG A C 1
ATOM 804 O O . ARG A 1 113 ? -23.448 2.715 19.989 1.00 94.69 113 ARG A O 1
ATOM 811 N N . VAL A 1 114 ? -22.007 3.648 21.455 1.00 93.50 114 VAL A N 1
ATOM 812 C CA . VAL A 1 114 ? -21.905 2.510 22.374 1.00 93.50 114 VAL A CA 1
ATOM 813 C C . VAL A 1 114 ? -22.427 2.913 23.749 1.00 93.50 114 VAL A C 1
ATOM 815 O O . VAL A 1 114 ? -22.165 4.020 24.214 1.00 93.50 114 VAL A O 1
ATOM 818 N N . GLY A 1 115 ? -23.200 2.029 24.378 1.00 94.56 115 GLY A N 1
ATOM 819 C CA . GLY A 1 115 ? -23.625 2.160 25.769 1.00 94.56 115 GLY A CA 1
ATOM 820 C C . GLY A 1 115 ? -22.885 1.135 26.619 1.00 94.56 115 GLY A C 1
ATOM 821 O O . GLY A 1 115 ? -22.807 -0.029 26.235 1.00 94.56 115 GLY A O 1
ATOM 822 N N . VAL A 1 116 ? -22.342 1.563 27.756 1.00 94.06 116 VAL A N 1
ATOM 823 C CA . VAL A 1 116 ? -21.665 0.683 28.715 1.00 94.06 116 VAL A CA 1
ATOM 824 C C . VAL A 1 116 ? -22.545 0.563 29.953 1.00 94.06 116 VAL A C 1
ATOM 826 O O . VAL A 1 116 ? -22.947 1.574 30.524 1.00 94.06 116 VAL A O 1
ATOM 829 N N . ILE A 1 117 ? -22.851 -0.668 30.363 1.00 92.50 117 ILE A N 1
ATOM 830 C CA . ILE A 1 117 ? -23.532 -0.958 31.628 1.00 92.50 117 ILE A CA 1
ATOM 831 C C . ILE A 1 117 ? -22.502 -1.607 32.549 1.00 92.50 117 ILE A C 1
ATOM 833 O O . ILE A 1 117 ? -22.081 -2.737 32.312 1.00 92.50 117 ILE A O 1
ATOM 837 N N . GLN A 1 118 ? -22.096 -0.883 33.591 1.00 89.06 118 GLN A N 1
ATOM 838 C CA . GLN A 1 118 ? -21.195 -1.373 34.630 1.00 89.06 118 GLN A CA 1
ATOM 839 C C . GLN A 1 118 ? -21.991 -1.573 35.918 1.00 89.06 118 GLN A C 1
ATOM 841 O O . GLN A 1 118 ? -22.539 -0.626 36.479 1.00 89.06 118 GLN A O 1
ATOM 846 N N . THR A 1 119 ? -22.069 -2.816 36.384 1.00 89.88 119 THR A N 1
ATOM 847 C CA . THR A 1 119 ? -22.689 -3.163 37.667 1.00 89.88 119 THR A CA 1
ATOM 848 C C . THR A 1 119 ? -21.618 -3.338 38.736 1.00 89.88 119 THR A C 1
ATOM 850 O O . THR A 1 119 ? -20.548 -3.875 38.456 1.00 89.88 119 THR A O 1
ATOM 853 N N . VAL A 1 120 ? -21.916 -2.936 39.969 1.00 89.06 120 VAL A N 1
ATOM 854 C CA . VAL A 1 120 ? -21.004 -3.058 41.116 1.00 89.06 120 VAL A CA 1
ATOM 855 C C . VAL A 1 120 ? -21.538 -4.127 42.066 1.00 89.06 120 VAL A C 1
ATOM 857 O O . VAL A 1 120 ? -22.732 -4.149 42.361 1.00 89.06 120 VAL A O 1
ATOM 860 N N . LEU A 1 121 ? -20.666 -5.016 42.548 1.00 89.75 121 LEU A N 1
ATOM 861 C CA . LEU A 1 121 ? -21.004 -5.974 43.602 1.00 89.75 121 LEU A CA 1
ATOM 862 C C . LEU A 1 121 ? -20.624 -5.397 44.976 1.00 89.75 121 LEU A C 1
ATOM 864 O O . LEU A 1 121 ? -19.684 -4.606 45.055 1.00 89.75 121 LEU A O 1
ATOM 868 N N . PRO A 1 122 ? -21.261 -5.838 46.079 1.00 87.69 122 PRO A N 1
ATOM 869 C CA . PRO A 1 122 ? -20.973 -5.333 47.428 1.00 87.69 122 PRO A CA 1
ATOM 870 C C . PRO A 1 122 ? -19.502 -5.439 47.884 1.00 87.69 122 PRO A C 1
ATOM 872 O O . PRO A 1 122 ? -19.122 -4.792 48.853 1.00 87.69 122 PRO A O 1
ATOM 875 N N . GLY A 1 123 ? -18.673 -6.243 47.205 1.00 86.31 123 GLY A N 1
ATOM 876 C CA . GLY A 1 123 ? -17.245 -6.424 47.500 1.00 86.31 123 GLY A CA 1
ATOM 877 C C . GLY A 1 123 ? -16.274 -5.839 46.467 1.00 86.31 123 GLY A C 1
ATOM 878 O O . GLY A 1 123 ? -15.072 -6.090 46.571 1.00 86.31 123 GLY A O 1
ATOM 879 N N . THR A 1 124 ? -16.744 -5.108 45.449 1.00 86.50 124 THR A N 1
ATOM 880 C CA . THR A 1 124 ? -15.854 -4.549 44.420 1.00 86.50 124 THR A CA 1
ATOM 881 C C . THR A 1 124 ? -14.988 -3.434 45.012 1.00 86.50 124 THR A C 1
ATOM 883 O O . THR A 1 124 ? -15.494 -2.446 45.540 1.00 86.50 124 THR A O 1
ATOM 886 N N . LYS A 1 125 ? -13.661 -3.585 44.925 1.00 85.06 125 LYS A N 1
ATOM 887 C CA . LYS A 1 125 ? -12.703 -2.583 45.416 1.00 85.06 125 LYS A CA 1
ATOM 888 C C . LYS A 1 125 ? -12.672 -1.356 44.484 1.00 85.06 125 LYS A C 1
ATOM 890 O O . LYS A 1 125 ? -12.641 -1.550 43.271 1.00 85.06 125 LYS A O 1
ATOM 895 N N . PRO A 1 126 ? -12.553 -0.121 45.012 1.00 78.88 126 PRO A N 1
ATOM 896 C CA . PRO A 1 126 ? -12.546 1.099 44.196 1.00 78.88 126 PRO A CA 1
ATOM 897 C C . PRO A 1 126 ? -11.439 1.177 43.135 1.00 78.88 126 PRO A C 1
ATOM 899 O O . PRO A 1 126 ? -11.642 1.782 42.097 1.00 78.88 126 PRO A O 1
ATOM 902 N N . GLY A 1 127 ? -10.275 0.560 43.372 1.00 82.00 127 GLY A N 1
ATOM 903 C CA . GLY A 1 127 ? -9.135 0.601 42.442 1.00 82.00 127 GLY A CA 1
ATOM 904 C C . GLY A 1 127 ? -9.234 -0.344 41.239 1.00 82.00 127 GLY A C 1
ATOM 905 O O . GLY A 1 127 ? -8.257 -0.494 40.515 1.00 82.00 127 GLY A O 1
ATOM 906 N N . VAL A 1 128 ? -10.365 -1.032 41.075 1.00 76.94 128 VAL A N 1
ATOM 907 C CA . VAL A 1 128 ? -10.631 -1.972 39.969 1.00 76.94 128 VAL A CA 1
ATOM 908 C C . VAL A 1 128 ? -11.900 -1.577 39.199 1.00 76.94 128 VAL A C 1
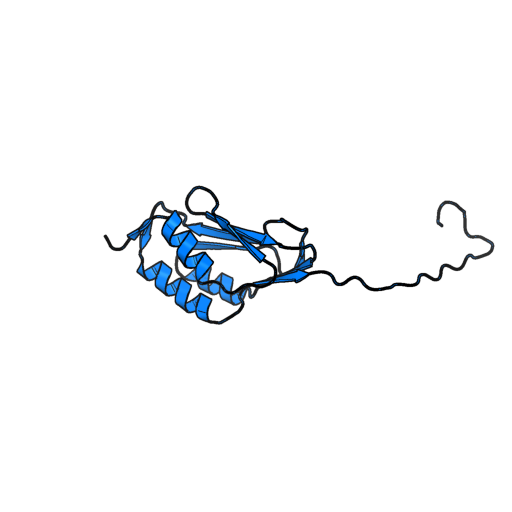ATOM 910 O O . VAL A 1 128 ? -12.388 -2.358 38.383 1.00 76.94 128 VAL A O 1
ATOM 913 N N . LEU A 1 129 ? -12.452 -0.398 39.514 1.00 69.56 129 LEU A N 1
ATOM 914 C CA . LEU A 1 129 ? -13.545 0.253 38.794 1.00 69.56 129 LEU A CA 1
ATOM 915 C C . LEU A 1 129 ? -13.002 1.161 37.694 1.00 69.56 129 LEU A C 1
ATOM 917 O O . LEU A 1 129 ? -11.894 1.715 37.879 1.00 69.56 129 LEU A O 1
#

Secondary structure (DSSP, 8-state):
--EEEHHHHHHHHHHH-EEESEEEEEETTTEEEEEESSSEEEEE-HHHHHHHHTT-TTEEEEEPPTT-EE-TT-EEEEEEE-SSEEEHHHHHHHHHHHTTSEEEEEEEPPP----------TT--GGG-